Protein AF-A0A4Q3SEW8-F1 (afdb_monomer)

pLDDT: mean 83.5, std 8.65, range [52.31, 92.56]

Foldseek 3Di:
DQVQLVVLVVVQHHSPPSPFGQAPDDQAGDQAGPPPRDGSVVDRRDDPVVVVD

Solvent-accessible surface area (backbone atoms only — not comparable to full-atom values): 3275 Å² total; per-residue (Å²): 142,57,67,69,30,51,53,20,46,75,69,44,17,27,50,85,82,53,75,24,62,30,53,82,48,92,70,34,59,38,52,49,28,86,72,76,65,48,77,40,60,88,60,72,57,72,75,65,75,78,78,77,118

Structure (mmCIF, N/CA/C/O backbone):
data_AF-A0A4Q3SEW8-F1
#
_entry.id   AF-A0A4Q3SEW8-F1
#
loop_
_atom_site.group_PDB
_atom_site.id
_atom_site.type_symbol
_atom_site.label_atom_id
_atom_site.label_alt_id
_atom_site.label_comp_id
_atom_site.label_asym_id
_atom_site.label_entity_id
_atom_site.label_seq_id
_atom_site.pdbx_PDB_ins_code
_atom_site.Cartn_x
_atom_site.Cartn_y
_atom_site.Cartn_z
_atom_site.occupancy
_atom_site.B_iso_or_equiv
_atom_site.auth_seq_id
_atom_site.auth_comp_id
_atom_site.auth_asym_id
_atom_site.auth_atom_id
_atom_site.pdbx_PDB_model_num
ATOM 1 N N . MET A 1 1 ? -7.068 18.409 -2.771 1.00 52.31 1 MET A N 1
ATOM 2 C CA . MET A 1 1 ? -7.553 17.288 -1.930 1.00 52.31 1 MET A CA 1
ATOM 3 C C . MET A 1 1 ? -6.997 15.922 -2.393 1.00 52.31 1 MET A C 1
ATOM 5 O O . MET A 1 1 ? -7.706 14.936 -2.335 1.00 52.31 1 MET A O 1
ATOM 9 N N . PHE A 1 2 ? -5.718 15.836 -2.804 1.00 61.16 2 PHE A N 1
ATOM 10 C CA . PHE A 1 2 ? -5.052 14.576 -3.224 1.00 61.16 2 PHE A CA 1
ATOM 11 C C . PHE A 1 2 ? -3.813 14.234 -2.371 1.00 61.16 2 PHE A C 1
ATOM 13 O O . PHE A 1 2 ? -3.483 13.073 -2.158 1.00 61.16 2 PHE A O 1
ATOM 20 N N . ILE A 1 3 ? -3.171 15.246 -1.781 1.00 77.44 3 ILE A N 1
ATOM 21 C CA . ILE A 1 3 ? -1.969 15.081 -0.947 1.00 77.44 3 ILE A CA 1
ATOM 22 C C . ILE A 1 3 ? -2.239 14.191 0.281 1.00 77.44 3 ILE A C 1
ATOM 24 O O . ILE A 1 3 ? -1.391 13.405 0.691 1.00 77.44 3 ILE A O 1
ATOM 28 N N . ARG A 1 4 ? -3.448 14.260 0.854 1.00 84.12 4 ARG A N 1
ATOM 29 C CA . ARG A 1 4 ? -3.817 13.514 2.068 1.00 84.12 4 ARG A CA 1
ATOM 30 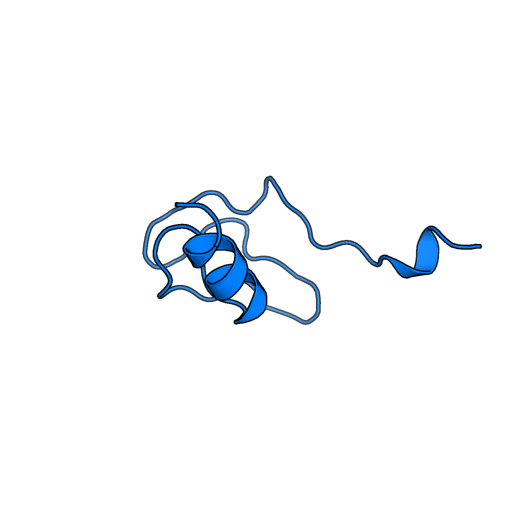C C . ARG A 1 4 ? -3.958 12.006 1.829 1.00 84.12 4 ARG A C 1
ATOM 32 O O . ARG A 1 4 ? -3.721 11.238 2.755 1.00 84.12 4 ARG A O 1
ATOM 39 N N . SER A 1 5 ? -4.365 11.568 0.637 1.00 82.00 5 SER A N 1
ATOM 40 C CA . SER A 1 5 ? -4.414 10.144 0.267 1.00 82.00 5 SER A CA 1
ATOM 41 C C . SER A 1 5 ? -3.027 9.624 -0.116 1.00 82.00 5 SER A C 1
ATOM 43 O O . SER A 1 5 ? -2.658 8.541 0.329 1.00 82.00 5 SER A O 1
ATOM 45 N N . MET A 1 6 ? -2.215 10.428 -0.814 1.00 84.19 6 MET A N 1
ATOM 46 C CA . MET A 1 6 ? -0.807 10.106 -1.097 1.00 84.19 6 MET A CA 1
ATOM 47 C C . MET A 1 6 ? 0.028 9.947 0.181 1.00 84.19 6 MET A C 1
ATOM 49 O O . MET A 1 6 ? 0.720 8.948 0.341 1.00 84.19 6 MET A O 1
ATOM 53 N N . LEU A 1 7 ? -0.097 10.870 1.142 1.00 88.25 7 LEU A N 1
ATOM 54 C CA . LEU A 1 7 ? 0.562 10.771 2.453 1.00 88.25 7 LEU A CA 1
ATOM 55 C C . LEU A 1 7 ? 0.138 9.525 3.236 1.00 88.25 7 LEU A C 1
ATOM 57 O O . LEU A 1 7 ? 0.956 8.930 3.933 1.00 88.25 7 LEU A O 1
ATOM 61 N N . ARG A 1 8 ? -1.140 9.140 3.150 1.00 89.88 8 ARG A N 1
ATOM 62 C CA . ARG A 1 8 ? -1.649 7.923 3.795 1.00 89.88 8 ARG A CA 1
ATOM 63 C C . ARG A 1 8 ? -1.058 6.670 3.147 1.00 89.88 8 ARG A C 1
ATOM 65 O O . ARG A 1 8 ? -0.561 5.822 3.881 1.00 89.88 8 ARG A O 1
ATOM 72 N N . GLY A 1 9 ? -1.004 6.620 1.815 1.00 87.81 9 GLY A N 1
ATOM 73 C CA . GLY A 1 9 ? -0.345 5.543 1.072 1.00 87.81 9 GLY A CA 1
ATOM 74 C C . GLY A 1 9 ? 1.148 5.423 1.389 1.00 87.81 9 GLY A C 1
ATOM 75 O O . GLY A 1 9 ? 1.620 4.330 1.685 1.00 87.81 9 GLY A O 1
ATOM 76 N N . LEU A 1 10 ? 1.870 6.549 1.451 1.00 85.94 10 LEU A N 1
ATOM 77 C CA . LEU A 1 10 ? 3.295 6.583 1.812 1.00 85.94 10 LEU A CA 1
ATOM 78 C C . LEU A 1 10 ? 3.549 6.099 3.252 1.00 85.94 10 LEU A C 1
ATOM 80 O O . LEU A 1 10 ? 4.568 5.482 3.535 1.00 85.94 10 LEU A O 1
ATOM 84 N N . LYS A 1 11 ? 2.596 6.335 4.163 1.00 89.00 11 LYS A N 1
ATOM 85 C CA . LYS A 1 11 ? 2.611 5.809 5.539 1.00 89.00 11 LYS A CA 1
ATOM 86 C C . LYS A 1 11 ? 2.151 4.346 5.644 1.00 89.00 11 LYS A C 1
ATOM 88 O O . LYS A 1 11 ? 2.006 3.846 6.757 1.00 89.00 11 LYS A O 1
ATOM 93 N N . GLY A 1 12 ? 1.873 3.671 4.527 1.00 88.69 12 GLY A N 1
ATOM 94 C CA . GLY A 1 12 ? 1.378 2.292 4.513 1.00 88.69 12 GLY A CA 1
ATOM 95 C C . GLY A 1 12 ? -0.041 2.142 5.067 1.00 88.69 12 GLY A C 1
ATOM 96 O O . GLY A 1 12 ? -0.397 1.079 5.579 1.00 88.69 12 GLY A O 1
ATOM 97 N N . ARG A 1 13 ? -0.855 3.201 4.994 1.00 91.25 13 ARG A N 1
ATOM 98 C CA . ARG A 1 13 ? -2.248 3.216 5.449 1.00 91.25 13 ARG A CA 1
ATOM 99 C C . ARG A 1 13 ? -3.219 3.371 4.287 1.00 91.25 13 ARG A C 1
ATOM 101 O O . ARG A 1 13 ? -2.871 3.889 3.228 1.00 91.25 13 ARG A O 1
ATOM 108 N N . CYS A 1 14 ? -4.464 2.964 4.510 1.00 91.56 14 CYS A N 1
ATOM 109 C CA . CYS A 1 14 ? -5.524 3.067 3.521 1.00 91.56 14 CYS A CA 1
ATOM 110 C C . CYS A 1 14 ? -5.656 4.521 3.008 1.00 91.56 14 CYS A C 1
ATOM 112 O O . CYS A 1 14 ? -5.868 5.434 3.814 1.00 91.56 14 CYS A O 1
ATOM 114 N N . PRO A 1 15 ? -5.571 4.770 1.689 1.00 90.19 15 PRO A N 1
ATOM 115 C CA . PRO A 1 15 ? -5.685 6.113 1.117 1.00 90.19 15 PRO A CA 1
ATOM 116 C C . PRO A 1 15 ? -7.080 6.733 1.307 1.00 90.19 15 PRO A C 1
ATOM 118 O O . PRO A 1 15 ? -7.195 7.962 1.324 1.00 90.19 15 PRO A O 1
ATOM 121 N N . ALA A 1 16 ? -8.117 5.904 1.490 1.00 89.31 16 ALA A N 1
ATOM 122 C CA . ALA A 1 16 ? -9.494 6.333 1.720 1.00 89.31 16 ALA A CA 1
ATOM 123 C C . ALA A 1 16 ? -9.746 6.725 3.188 1.00 89.31 16 ALA A C 1
ATOM 125 O O . ALA A 1 16 ? -10.028 7.895 3.463 1.00 89.31 16 ALA A O 1
ATOM 126 N N . CYS A 1 17 ? -9.590 5.790 4.139 1.00 91.00 17 CYS A N 1
ATOM 127 C CA . CYS A 1 17 ? -9.875 6.044 5.560 1.00 91.00 17 CYS A CA 1
ATOM 128 C C . CYS A 1 17 ? -8.652 6.509 6.370 1.00 91.00 17 CYS A C 1
ATOM 130 O O . CYS A 1 17 ? -8.765 7.435 7.161 1.00 91.00 17 CYS A O 1
ATOM 132 N N . GLY A 1 18 ? -7.451 5.984 6.114 1.00 90.00 18 GLY A N 1
ATOM 133 C CA . GLY A 1 18 ? -6.236 6.303 6.882 1.00 90.00 18 GLY A CA 1
ATOM 134 C C . GLY A 1 18 ? -6.029 5.500 8.168 1.00 90.00 18 GLY A C 1
ATOM 135 O O . GLY A 1 18 ? -5.050 5.747 8.867 1.00 90.00 18 GLY A O 1
ATOM 136 N N . GLU A 1 19 ? -6.909 4.549 8.459 1.00 90.31 19 GLU A N 1
ATOM 137 C CA . GLU A 1 19 ? -6.857 3.684 9.647 1.00 90.31 19 GLU A CA 1
ATOM 138 C C . GLU A 1 19 ? -6.295 2.297 9.292 1.00 90.31 19 GLU A C 1
ATOM 140 O O . GLU A 1 19 ? -5.318 1.843 9.884 1.00 90.31 19 GLU A O 1
ATOM 145 N N . GLY A 1 20 ? -6.847 1.656 8.253 1.00 90.38 20 GLY A N 1
ATOM 146 C CA . GLY A 1 20 ? -6.459 0.300 7.857 1.00 90.38 20 GLY A CA 1
ATOM 147 C C . GLY A 1 20 ? -5.040 0.200 7.290 1.00 90.38 20 GLY A C 1
ATOM 148 O O . GLY A 1 20 ? -4.558 1.121 6.623 1.00 90.38 20 GLY A O 1
ATOM 149 N N . LYS A 1 21 ? -4.383 -0.945 7.516 1.00 89.00 21 LYS A N 1
ATOM 150 C CA . LYS A 1 21 ? -3.088 -1.271 6.899 1.00 89.00 21 LYS A CA 1
ATOM 151 C C . LYS A 1 21 ? -3.253 -1.469 5.395 1.00 89.00 21 LYS A C 1
ATOM 153 O O . LYS A 1 21 ? -4.155 -2.174 4.956 1.00 89.00 21 LYS A O 1
ATOM 158 N N . LEU A 1 22 ? -2.370 -0.843 4.621 1.00 88.50 22 LEU A N 1
ATOM 159 C CA . LEU A 1 22 ? -2.320 -1.000 3.167 1.00 88.50 22 LEU A CA 1
ATOM 160 C C . LEU A 1 22 ? -1.624 -2.308 2.770 1.00 88.50 22 LEU A C 1
ATOM 162 O O . LEU A 1 22 ? -2.053 -2.974 1.834 1.00 88.50 22 LEU A O 1
ATOM 166 N N . PHE A 1 23 ? -0.572 -2.676 3.504 1.00 87.69 23 PHE A N 1
ATOM 167 C CA . PHE A 1 23 ? 0.250 -3.851 3.233 1.00 87.69 23 PHE A CA 1
ATOM 168 C C . PHE A 1 23 ? 0.098 -4.897 4.341 1.00 87.69 23 PHE A C 1
ATOM 170 O O . PHE A 1 23 ? 0.240 -4.575 5.524 1.00 87.69 23 PHE A O 1
ATOM 177 N N . TRP A 1 24 ? -0.137 -6.152 3.957 1.00 86.38 24 TRP A N 1
ATOM 178 C CA . TRP A 1 24 ? -0.162 -7.299 4.877 1.00 86.38 24 TRP A CA 1
ATOM 179 C C . TRP A 1 24 ? 1.165 -8.073 4.884 1.00 86.38 24 TRP A C 1
ATOM 181 O O . TRP A 1 24 ? 1.457 -8.813 5.822 1.00 86.38 24 TRP A O 1
ATOM 191 N N . ARG A 1 25 ? 1.997 -7.880 3.854 1.00 84.19 25 ARG A N 1
ATOM 192 C CA . ARG A 1 25 ? 3.352 -8.436 3.716 1.00 84.19 25 ARG A CA 1
ATOM 193 C C . ARG A 1 25 ? 4.246 -7.464 2.953 1.00 84.19 25 ARG A C 1
ATOM 195 O O . ARG A 1 25 ? 3.755 -6.497 2.374 1.00 84.19 25 ARG A O 1
ATOM 202 N N . TYR A 1 26 ? 5.551 -7.739 2.935 1.00 82.06 26 TYR 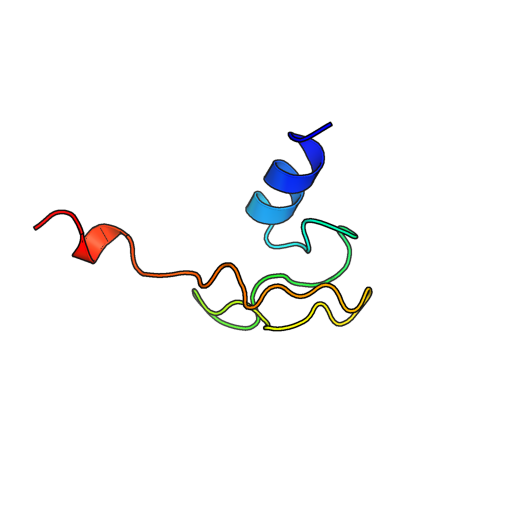A N 1
ATOM 203 C CA . TYR A 1 26 ? 6.494 -6.989 2.103 1.00 82.06 26 TYR A CA 1
ATOM 204 C C . TYR A 1 26 ? 6.009 -6.980 0.647 1.00 82.06 26 TYR A C 1
ATOM 206 O O . TYR A 1 26 ? 5.795 -8.049 0.075 1.00 82.06 26 TYR A O 1
ATOM 214 N N . LEU A 1 27 ? 5.756 -5.777 0.120 1.00 80.94 27 LEU A N 1
ATOM 215 C CA . LEU A 1 27 ? 5.215 -5.521 -1.221 1.00 80.94 27 LEU A CA 1
ATOM 216 C C . LEU A 1 27 ? 3.879 -6.219 -1.540 1.00 80.94 27 LEU A C 1
ATOM 218 O O . LEU A 1 27 ? 3.501 -6.335 -2.697 1.00 80.94 27 LEU A O 1
ATOM 222 N N . LYS A 1 28 ? 3.113 -6.659 -0.531 1.00 83.38 28 LYS A N 1
ATOM 223 C CA . LYS A 1 28 ? 1.781 -7.243 -0.746 1.00 83.38 28 LYS A CA 1
ATOM 224 C C . LYS A 1 28 ? 0.691 -6.359 -0.170 1.00 83.38 28 LYS A C 1
ATOM 226 O O . LYS A 1 28 ? 0.580 -6.214 1.049 1.00 83.38 28 LYS A O 1
ATOM 231 N N . VAL A 1 29 ? -0.114 -5.799 -1.067 1.00 88.38 29 VAL A N 1
ATOM 232 C CA . VAL A 1 29 ? -1.287 -4.979 -0.746 1.00 88.38 29 VAL A CA 1
ATOM 233 C C . VAL A 1 29 ? -2.452 -5.889 -0.349 1.00 88.38 29 VAL A C 1
ATOM 235 O O . VAL A 1 29 ? -2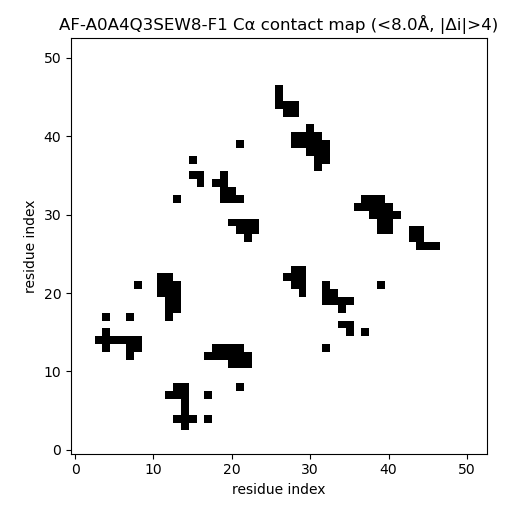.645 -6.956 -0.935 1.00 88.38 29 VAL A O 1
ATOM 238 N N . GLU A 1 30 ? -3.204 -5.501 0.678 1.00 87.69 30 GLU A N 1
ATOM 239 C CA . GLU A 1 30 ? -4.459 -6.174 1.042 1.00 87.69 30 GLU A CA 1
ATOM 240 C C . GLU A 1 30 ? -5.524 -5.822 -0.010 1.00 87.69 30 GLU A C 1
ATOM 242 O O . GLU A 1 30 ? -5.684 -4.638 -0.281 1.00 87.69 30 GLU A O 1
ATOM 247 N N . PRO A 1 31 ? -6.283 -6.764 -0.602 1.00 88.56 31 PRO A N 1
ATOM 248 C CA . PRO A 1 31 ? -7.265 -6.447 -1.640 1.00 88.56 31 PRO A CA 1
ATOM 249 C C . PRO A 1 31 ? -8.401 -5.550 -1.135 1.00 88.56 31 PRO A C 1
ATOM 251 O O . PRO A 1 31 ? -9.001 -4.811 -1.915 1.00 88.56 31 PRO A O 1
ATOM 254 N N . ARG A 1 32 ? -8.700 -5.582 0.168 1.00 90.69 32 ARG A N 1
ATOM 255 C CA . ARG A 1 32 ? -9.717 -4.737 0.796 1.00 90.69 32 ARG A CA 1
ATOM 256 C C . ARG A 1 32 ? -9.244 -4.195 2.129 1.00 90.69 32 ARG A C 1
ATOM 258 O O . ARG A 1 32 ? -8.691 -4.916 2.947 1.00 90.69 32 ARG A O 1
ATOM 265 N N . CYS A 1 33 ? -9.538 -2.929 2.390 1.00 91.50 33 CYS A N 1
ATOM 266 C CA . CYS A 1 33 ? -9.284 -2.348 3.700 1.00 91.50 33 CYS A CA 1
ATOM 267 C C . CYS A 1 33 ? -10.204 -2.977 4.761 1.00 91.50 33 CYS A C 1
ATOM 269 O O . CYS A 1 33 ? -11.421 -2.857 4.642 1.00 91.50 33 CYS A O 1
ATOM 271 N N . GLY A 1 34 ? -9.641 -3.535 5.837 1.00 88.56 34 GLY A N 1
ATOM 272 C CA . GLY A 1 34 ? -10.421 -4.100 6.951 1.00 88.56 34 GLY A CA 1
ATOM 273 C C . GLY A 1 34 ? -11.324 -3.094 7.681 1.00 88.56 34 GLY A C 1
ATOM 274 O O . GLY A 1 34 ? -12.372 -3.479 8.176 1.00 88.56 34 GLY A O 1
ATOM 275 N N . GLU A 1 35 ? -10.955 -1.807 7.691 1.00 92.56 35 GLU A N 1
ATOM 276 C CA . GLU A 1 35 ? -11.718 -0.768 8.406 1.00 92.56 35 GLU A CA 1
ATOM 277 C C . GLU A 1 35 ? -12.875 -0.157 7.595 1.00 92.56 35 GLU A C 1
ATOM 279 O O . GLU A 1 35 ? -13.947 0.112 8.121 1.00 92.56 35 GLU A O 1
ATOM 284 N N . CYS A 1 36 ? -12.662 0.111 6.302 1.00 92.56 36 CYS A N 1
ATOM 285 C CA . CYS A 1 36 ? -13.633 0.844 5.475 1.00 92.56 36 CYS A CA 1
ATOM 286 C C . CYS A 1 36 ? -14.128 0.067 4.251 1.00 92.56 36 CYS A C 1
ATOM 288 O O . CYS A 1 36 ? -14.919 0.593 3.473 1.00 92.56 36 CYS A O 1
ATOM 290 N N . GLY A 1 37 ? -13.632 -1.153 4.027 1.00 89.75 37 GLY A N 1
ATOM 291 C CA . GLY A 1 37 ? -14.011 -1.988 2.886 1.00 89.75 37 GLY A CA 1
ATOM 292 C C . GLY A 1 37 ? -13.531 -1.480 1.522 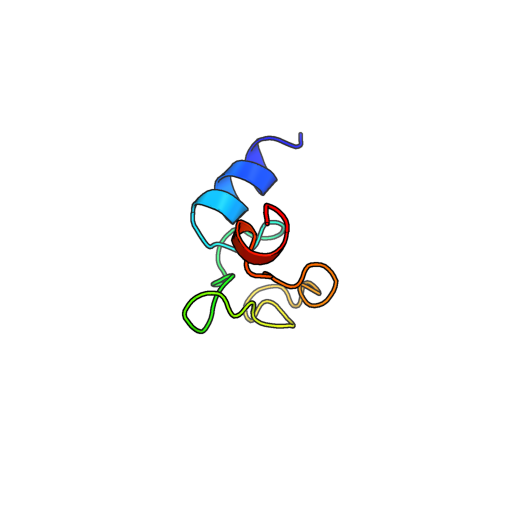1.00 89.75 37 GLY A C 1
ATOM 293 O O . GLY A 1 37 ? -13.927 -2.039 0.502 1.00 89.75 37 GLY A O 1
ATOM 294 N N . HIS A 1 38 ? -12.694 -0.435 1.479 1.00 90.81 38 HIS A N 1
ATOM 295 C CA . HIS A 1 38 ? -12.195 0.127 0.224 1.00 90.81 38 HIS A CA 1
ATOM 296 C C . HIS A 1 38 ? -11.410 -0.911 -0.582 1.00 90.81 38 HIS A C 1
ATOM 298 O O . HIS A 1 38 ? -10.564 -1.612 -0.024 1.00 90.81 38 HIS A O 1
ATOM 304 N N . ASP A 1 39 ? -11.691 -0.978 -1.883 1.00 89.88 39 ASP A N 1
ATOM 305 C CA . ASP A 1 39 ? -11.042 -1.887 -2.824 1.00 89.88 39 ASP A CA 1
ATOM 306 C C . ASP A 1 39 ? -9.652 -1.362 -3.199 1.00 89.88 39 ASP A C 1
ATOM 308 O O . ASP A 1 39 ? -9.503 -0.339 -3.868 1.00 89.88 39 ASP A O 1
ATOM 312 N N . LEU A 1 40 ? -8.638 -2.066 -2.715 1.00 86.62 40 LEU A N 1
ATOM 313 C CA . LEU A 1 40 ? -7.222 -1.766 -2.897 1.00 86.62 40 LEU A CA 1
ATOM 3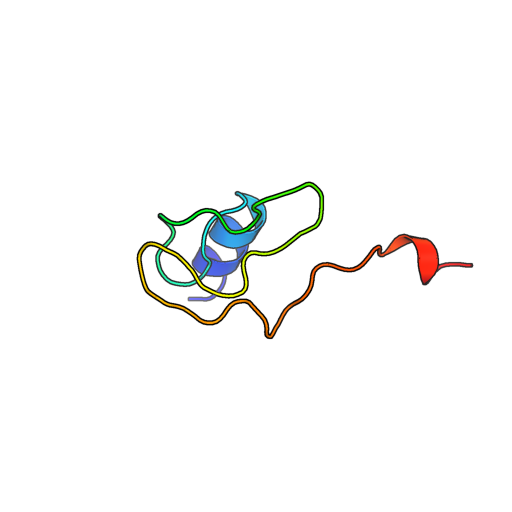14 C C . LEU A 1 40 ? -6.585 -2.688 -3.950 1.00 86.62 4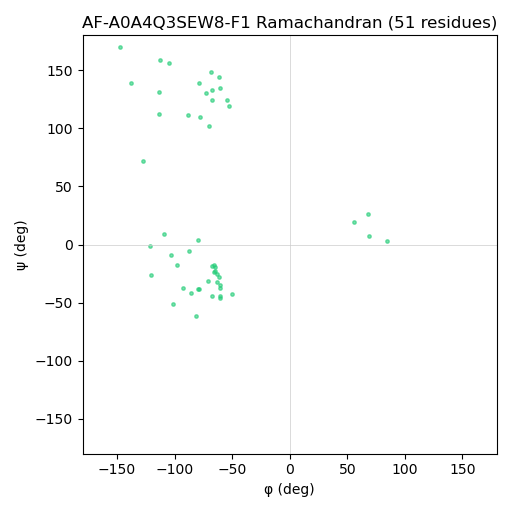0 LEU A C 1
ATOM 316 O O . LEU A 1 40 ? -5.466 -2.427 -4.386 1.00 86.62 40 LEU A O 1
ATOM 320 N N . ALA A 1 41 ? -7.303 -3.719 -4.415 1.00 84.25 41 ALA A N 1
ATOM 321 C CA . ALA A 1 41 ? -6.808 -4.693 -5.390 1.00 84.25 41 ALA A CA 1
ATOM 322 C C . ALA A 1 41 ? -6.542 -4.087 -6.778 1.00 84.25 41 ALA A C 1
ATOM 324 O O . ALA A 1 41 ? -5.819 -4.673 -7.578 1.00 84.25 41 ALA A O 1
ATOM 325 N N . LYS A 1 42 ? -7.097 -2.903 -7.067 1.00 80.94 42 LYS A N 1
ATOM 326 C CA . LYS A 1 42 ? -6.871 -2.176 -8.329 1.00 80.94 42 L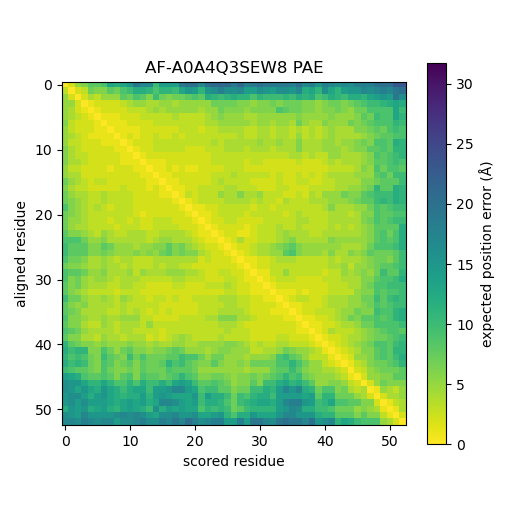YS A CA 1
ATOM 327 C C . LYS A 1 42 ? -5.445 -1.658 -8.502 1.00 80.94 42 LYS A C 1
ATOM 329 O O . LYS A 1 42 ? -5.070 -1.317 -9.619 1.00 80.94 42 LYS A O 1
ATOM 334 N N . TYR A 1 43 ? -4.681 -1.567 -7.417 1.00 76.62 43 TYR A N 1
ATOM 335 C CA . TYR A 1 43 ? -3.336 -1.001 -7.418 1.00 76.62 43 TYR A CA 1
ATOM 336 C C . TYR A 1 43 ? -2.362 -1.994 -6.771 1.00 76.62 43 TYR A C 1
ATOM 338 O O . TYR A 1 43 ? -1.946 -1.784 -5.627 1.00 76.62 43 TYR A O 1
ATOM 346 N N . PRO A 1 44 ? -2.040 -3.109 -7.454 1.00 75.69 44 PRO A N 1
ATOM 347 C CA . PRO A 1 44 ? -1.035 -4.038 -6.962 1.00 75.69 44 PRO A CA 1
ATOM 348 C C . PRO A 1 44 ? 0.322 -3.333 -6.850 1.00 75.69 44 PRO A C 1
ATOM 350 O O . PRO A 1 44 ? 0.657 -2.452 -7.642 1.00 75.69 44 PRO A O 1
ATOM 353 N N . ALA A 1 45 ? 1.082 -3.698 -5.820 1.00 78.75 45 ALA A N 1
ATOM 354 C CA . ALA A 1 45 ? 2.457 -3.250 -5.674 1.00 78.75 45 ALA A CA 1
ATOM 355 C C . ALA A 1 45 ? 3.361 -4.246 -6.403 1.00 78.75 45 ALA A C 1
ATOM 357 O O . ALA A 1 45 ? 3.490 -5.383 -5.957 1.00 78.75 45 ALA A O 1
ATOM 358 N N . ASP A 1 46 ? 3.958 -3.803 -7.506 1.00 74.81 46 ASP A N 1
ATOM 359 C CA . ASP A 1 46 ? 4.930 -4.577 -8.274 1.00 74.81 46 ASP A CA 1
ATOM 360 C C . ASP A 1 46 ? 6.355 -4.065 -8.038 1.00 74.81 46 ASP A C 1
ATOM 362 O O . ASP A 1 46 ? 6.584 -2.903 -7.680 1.00 74.81 46 ASP A O 1
ATOM 366 N N . ASP A 1 47 ? 7.328 -4.944 -8.262 1.00 76.94 47 ASP A N 1
ATOM 367 C CA . ASP A 1 47 ? 8.745 -4.620 -8.178 1.00 76.94 47 ASP A CA 1
ATOM 368 C C . ASP A 1 47 ? 9.163 -3.696 -9.334 1.00 76.94 47 ASP A C 1
ATOM 370 O O . ASP A 1 47 ? 9.413 -4.123 -10.459 1.00 76.94 47 ASP A O 1
ATOM 374 N N . GLY A 1 48 ? 9.305 -2.404 -9.030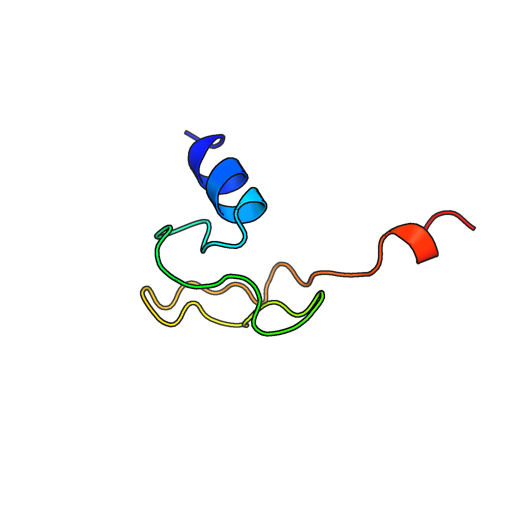 1.00 71.81 48 GLY A N 1
ATOM 375 C CA . GLY A 1 48 ? 9.858 -1.392 -9.934 1.00 71.81 48 GLY A CA 1
ATOM 376 C C . GLY A 1 48 ? 11.208 -1.733 -10.598 1.00 71.81 48 GLY A C 1
ATOM 377 O O . GLY A 1 48 ? 11.341 -1.465 -11.790 1.00 71.81 48 GLY A O 1
ATOM 378 N N . PRO A 1 49 ? 12.220 -2.314 -9.913 1.00 70.38 49 PRO A N 1
ATOM 379 C CA . PRO A 1 49 ? 13.543 -2.508 -10.519 1.00 70.38 49 PRO A CA 1
ATOM 380 C C . PRO A 1 49 ? 13.561 -3.472 -11.715 1.00 70.38 49 PRO A C 1
ATOM 382 O O . PRO A 1 49 ? 14.440 -3.344 -12.562 1.00 70.38 49 PRO A O 1
ATOM 385 N N . ALA A 1 50 ? 12.584 -4.378 -11.840 1.00 71.31 50 ALA A N 1
ATOM 386 C CA . ALA A 1 50 ? 12.475 -5.270 -12.998 1.00 71.31 50 ALA A CA 1
ATOM 387 C C . ALA A 1 50 ? 12.194 -4.524 -14.318 1.00 71.31 50 ALA A C 1
ATOM 389 O O . ALA A 1 50 ? 12.444 -5.066 -15.388 1.00 71.31 50 ALA A O 1
ATOM 390 N N . TYR A 1 51 ? 11.705 -3.282 -14.252 1.00 69.81 51 TYR A N 1
ATOM 391 C CA . TYR A 1 51 ? 11.370 -2.471 -15.425 1.00 69.81 51 TYR A CA 1
ATOM 392 C C . TYR A 1 51 ? 12.549 -1.653 -15.987 1.00 69.81 51 TYR A C 1
ATOM 394 O O . TYR A 1 51 ? 12.381 -0.993 -17.009 1.00 69.81 51 TYR A O 1
ATOM 402 N N . PHE A 1 52 ? 13.716 -1.649 -15.330 1.00 73.44 52 PHE A N 1
ATOM 403 C CA . PHE A 1 52 ? 14.850 -0.774 -15.677 1.00 73.44 52 PHE A CA 1
ATOM 404 C C . PHE A 1 52 ? 16.056 -1.498 -16.304 1.00 73.44 52 PHE A C 1
ATOM 406 O O . PHE A 1 52 ? 17.104 -0.870 -16.461 1.00 73.44 52 PHE A O 1
ATOM 413 N N . THR A 1 53 ? 15.929 -2.784 -16.653 1.00 66.00 53 THR A N 1
ATOM 414 C CA . THR A 1 53 ? 16.960 -3.550 -17.382 1.00 66.00 53 THR A CA 1
ATOM 415 C C . THR A 1 53 ? 16.526 -3.860 -18.803 1.00 66.00 53 THR 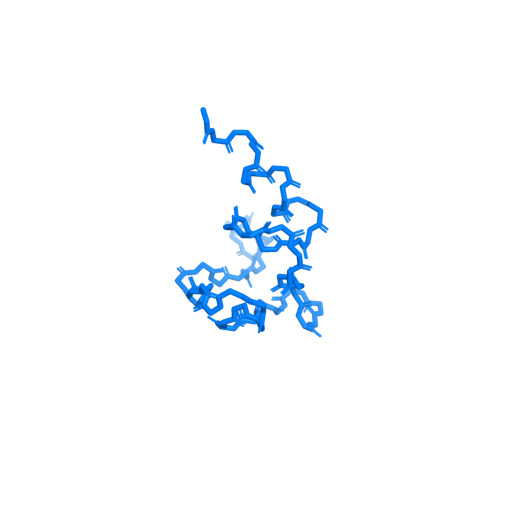A C 1
ATOM 417 O O . THR A 1 53 ? 17.441 -3.942 -19.650 1.00 66.00 53 THR A O 1
#

Radius of gyration: 11.74 Å; Cα contacts (8 Å, |Δi|>4): 72; chains: 1; bounding box: 31×26×27 Å

Secondary structure (DSSP, 8-state):
--HHHHHHHHTTB-TTTSSSBSEEETTEE-SB-TTT--B-TTS----GGGG--

Mean predicted aligned error: 5.73 Å

Sequence (53 aa):
MFIRSMLRGLKGRCPACGEGKLFWRYLKVEPRCGECGHDLAKYPADDGPAYFT